Protein AF-A0A837IIT5-F1 (afdb_monomer)

Sequence (49 aa):
FFCLDKAPTHYDELRNWFADWLHE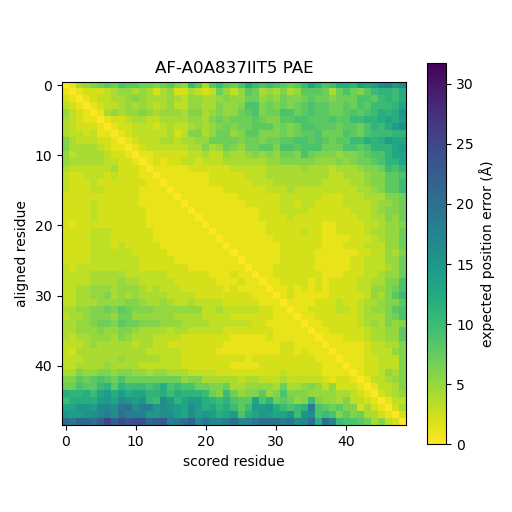YNYERPHLSLELKTPYQIVANVLSE

Foldseek 3Di:
DDDDPDDDPDPVVVVVSVVVVVCCQAPPAQDVVNVRDHVVVVVVVVVVD

Radius of gyration: 13.9 Å; Cα contacts (8 Å, |Δi|>4): 30; chains: 1; bounding box: 21×20×44 Å

Mean predicted aligned error: 4.48 Å

pLDDT: mean 89.77, std 9.27, range [51.97, 96.75]

Solvent-accessible surface area (backbone atoms only — not comparable to full-atom values): 3050 Å² total; per-residue (Å²): 132,96,76,77,94,64,86,67,93,46,73,67,54,50,53,48,56,50,50,53,50,51,45,41,53,32,70,68,40,58,32,78,94,52,81,56,37,23,58,48,62,55,50,55,54,63,78,73,109

Structure (mmCIF, N/CA/C/O backbone):
data_AF-A0A837IIT5-F1
#
_entry.id   AF-A0A837IIT5-F1
#
loop_
_atom_site.group_PDB
_atom_site.id
_atom_site.type_symbol
_atom_site.label_atom_id
_atom_site.label_alt_id
_atom_site.label_comp_id
_atom_site.label_asym_id
_atom_site.label_entity_id
_atom_site.label_seq_id
_atom_site.pdbx_PDB_ins_code
_atom_site.Cartn_x
_atom_site.Cartn_y
_atom_site.Cartn_z
_atom_site.occupancy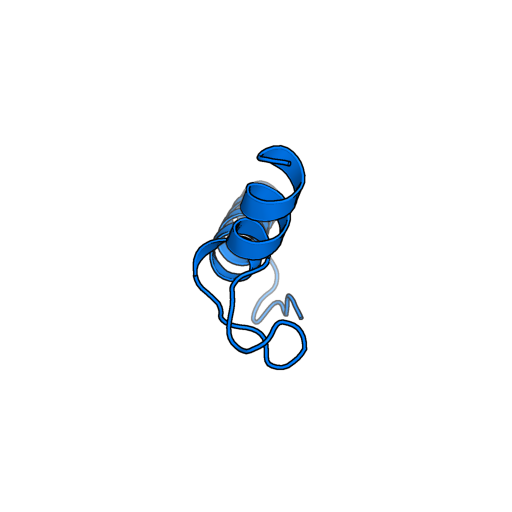
_atom_site.B_iso_or_equiv
_atom_site.auth_seq_id
_atom_site.auth_comp_id
_atom_site.auth_asym_id
_atom_site.auth_atom_id
_atom_site.pdbx_PDB_model_num
ATOM 1 N N . PHE A 1 1 ? -0.712 -6.972 -3.271 1.00 78.50 1 PHE A N 1
ATOM 2 C CA . PHE A 1 1 ? 0.621 -6.679 -3.826 1.00 78.50 1 PHE A CA 1
ATOM 3 C C . PHE A 1 1 ? 0.491 -5.538 -4.817 1.00 78.50 1 P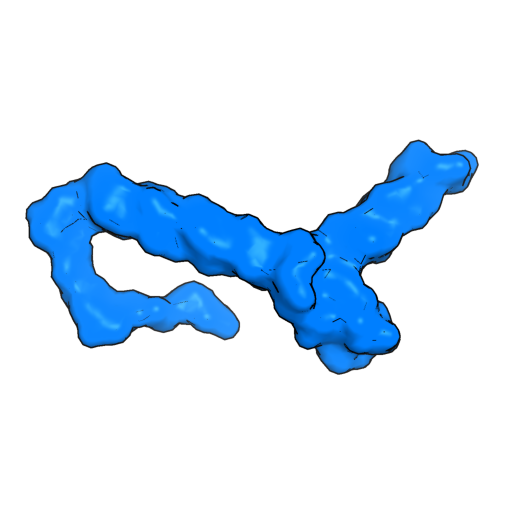HE A C 1
ATOM 5 O O . PHE A 1 1 ? -0.564 -5.437 -5.432 1.00 78.50 1 PHE A O 1
ATOM 12 N N . PHE A 1 2 ? 1.510 -4.681 -4.926 1.00 86.31 2 PHE A N 1
ATOM 13 C CA . PHE A 1 2 ? 1.599 -3.704 -6.010 1.00 86.31 2 PHE A CA 1
ATOM 14 C C . PHE A 1 2 ? 1.956 -4.458 -7.290 1.00 86.31 2 PHE A C 1
ATOM 16 O O . PHE A 1 2 ? 3.020 -5.075 -7.363 1.00 86.31 2 PHE A O 1
ATOM 23 N N . CYS A 1 3 ? 1.042 -4.468 -8.252 1.00 85.38 3 CYS A N 1
ATOM 24 C CA . CYS A 1 3 ? 1.224 -5.131 -9.535 1.00 85.38 3 CYS A CA 1
ATOM 25 C C . 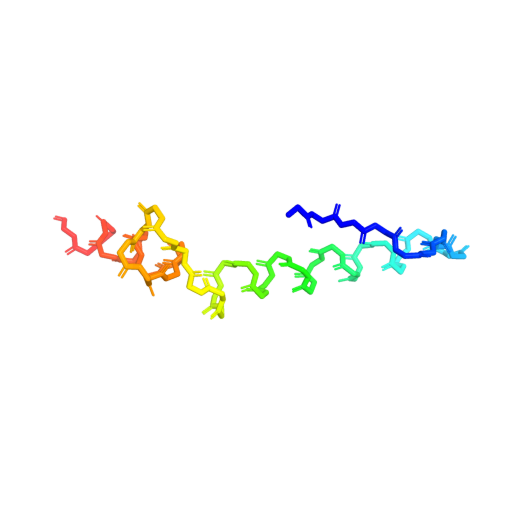CYS A 1 3 ? 1.126 -4.078 -10.634 1.00 85.38 3 CYS A C 1
ATOM 27 O O . CYS A 1 3 ? 0.218 -3.254 -10.626 1.00 85.38 3 CYS A O 1
ATOM 29 N N . LEU A 1 4 ? 2.087 -4.098 -11.553 1.00 86.81 4 LEU A N 1
ATOM 30 C CA . LEU A 1 4 ? 2.098 -3.197 -12.693 1.00 86.81 4 LEU A CA 1
ATOM 31 C C . LEU A 1 4 ? 1.316 -3.838 -13.836 1.00 86.81 4 LEU A C 1
ATOM 33 O O . LEU A 1 4 ? 1.757 -4.842 -14.391 1.00 86.81 4 LEU A O 1
ATOM 37 N N . ASP A 1 5 ? 0.196 -3.230 -14.215 1.00 85.44 5 ASP A N 1
ATOM 38 C CA . ASP A 1 5 ? -0.572 -3.656 -15.393 1.00 85.44 5 ASP A CA 1
ATOM 39 C C . ASP A 1 5 ? 0.125 -3.265 -16.707 1.00 85.44 5 ASP A C 1
ATOM 41 O O . ASP A 1 5 ? -0.127 -3.843 -17.764 1.00 85.44 5 ASP A O 1
ATOM 45 N N . LYS A 1 6 ? 1.018 -2.270 -16.650 1.00 89.94 6 LYS A N 1
ATOM 46 C CA . LYS A 1 6 ? 1.797 -1.773 -17.787 1.00 89.94 6 LYS A CA 1
ATOM 47 C C . LYS A 1 6 ? 3.165 -1.259 -17.351 1.00 89.94 6 LYS A C 1
ATOM 49 O O . LYS A 1 6 ? 3.347 -0.826 -16.213 1.00 89.94 6 LYS A O 1
ATOM 54 N N . ALA A 1 7 ? 4.114 -1.263 -18.286 1.00 88.88 7 ALA A N 1
ATOM 55 C CA . ALA A 1 7 ? 5.398 -0.609 -18.082 1.00 88.88 7 ALA A CA 1
ATOM 56 C C . ALA A 1 7 ? 5.217 0.925 -18.060 1.00 88.88 7 ALA A C 1
ATOM 58 O O . ALA A 1 7 ? 4.475 1.455 -18.894 1.00 88.8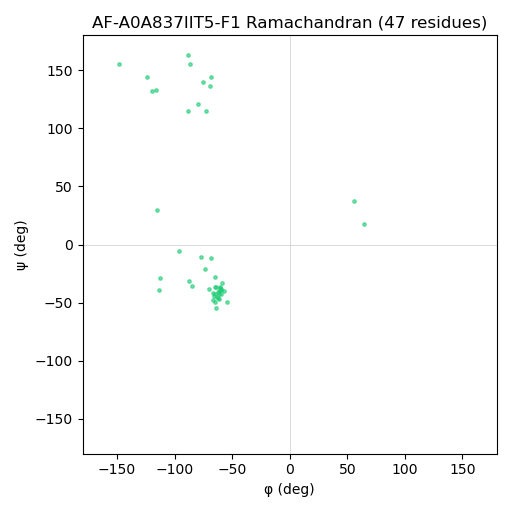8 7 ALA A O 1
ATOM 59 N N . PRO A 1 8 ? 5.868 1.643 -17.129 1.00 89.94 8 PRO A N 1
ATOM 60 C CA . PRO A 1 8 ? 5.874 3.101 -17.125 1.00 89.94 8 PRO A CA 1
ATOM 61 C C . PRO A 1 8 ? 6.671 3.635 -18.320 1.00 89.94 8 PRO A C 1
ATOM 63 O O . PRO A 1 8 ? 7.694 3.063 -18.701 1.00 89.94 8 PRO A O 1
ATOM 66 N N . THR A 1 9 ? 6.218 4.749 -18.892 1.00 90.81 9 THR A N 1
ATOM 67 C CA . THR A 1 9 ? 6.942 5.443 -19.970 1.00 90.81 9 THR A CA 1
ATOM 68 C C . THR A 1 9 ? 7.991 6.381 -19.381 1.00 90.81 9 THR A C 1
ATOM 70 O O . THR A 1 9 ? 9.096 6.508 -19.907 1.00 90.81 9 THR A O 1
ATOM 73 N N . HIS A 1 10 ? 7.662 6.999 -18.244 1.00 91.69 10 HIS A N 1
ATOM 74 C CA . HIS A 1 10 ? 8.558 7.864 -17.484 1.00 91.69 10 HIS A CA 1
ATOM 75 C C . HIS A 1 10 ? 8.684 7.376 -16.045 1.00 91.69 10 HIS A C 1
ATOM 77 O O . HIS A 1 10 ? 7.719 6.911 -15.443 1.00 91.69 10 HIS A O 1
ATOM 83 N N . TYR A 1 11 ? 9.875 7.518 -15.464 1.00 86.38 11 TYR A N 1
ATOM 84 C CA . TYR A 1 11 ? 10.129 7.070 -14.093 1.00 86.38 11 TYR A CA 1
ATOM 85 C C . TYR A 1 11 ? 9.200 7.739 -13.063 1.00 86.38 11 TYR A C 1
ATOM 87 O O . TYR A 1 11 ? 8.783 7.099 -12.099 1.00 86.38 11 TYR A O 1
ATOM 95 N N . ASP A 1 12 ? 8.808 8.994 -13.293 1.00 92.62 12 ASP A N 1
ATOM 96 C CA . ASP A 1 12 ? 7.884 9.713 -12.409 1.00 92.62 12 ASP A CA 1
ATOM 97 C C . ASP A 1 12 ? 6.479 9.090 -12.375 1.00 92.62 12 ASP A C 1
ATOM 99 O O . ASP A 1 12 ? 5.813 9.141 -11.343 1.00 92.62 12 ASP A O 1
ATOM 103 N N . GLU A 1 13 ? 6.044 8.422 -13.448 1.00 92.06 13 GLU A N 1
ATOM 104 C CA . GLU A 1 13 ? 4.769 7.693 -13.450 1.00 92.06 13 GLU A CA 1
ATOM 105 C C . GLU A 1 13 ? 4.801 6.532 -12.457 1.00 92.06 13 GLU A C 1
ATOM 107 O O . GLU A 1 13 ? 3.859 6.354 -11.689 1.00 92.06 13 GLU A O 1
ATOM 112 N N . LEU A 1 14 ? 5.914 5.790 -12.407 1.00 92.50 14 LEU A N 1
ATOM 113 C CA . LEU A 1 14 ? 6.092 4.699 -11.449 1.00 92.50 14 LEU A CA 1
ATOM 114 C C . LEU A 1 14 ? 6.030 5.211 -10.010 1.00 92.50 14 LEU A C 1
ATOM 116 O O . LEU A 1 14 ? 5.437 4.564 -9.147 1.00 92.50 14 LEU A O 1
ATOM 120 N N . ARG A 1 15 ? 6.632 6.378 -9.755 1.00 92.56 15 ARG A N 1
ATOM 121 C CA . ARG A 1 15 ? 6.608 7.011 -8.436 1.00 92.56 15 ARG A CA 1
ATOM 122 C C . ARG A 1 15 ? 5.185 7.361 -8.019 1.00 92.56 15 ARG A C 1
ATOM 124 O O . ARG A 1 15 ? 4.813 7.062 -6.888 1.00 92.56 15 ARG A O 1
ATOM 131 N N . ASN A 1 16 ? 4.411 7.952 -8.925 1.00 94.69 16 ASN A N 1
ATOM 132 C CA . ASN A 1 16 ? 3.027 8.328 -8.656 1.00 94.69 16 ASN A CA 1
ATOM 133 C C . ASN A 1 16 ? 2.161 7.088 -8.417 1.00 94.69 16 ASN A C 1
ATOM 135 O O . ASN A 1 16 ? 1.528 6.993 -7.376 1.00 94.69 16 ASN A O 1
ATOM 139 N N . TRP A 1 17 ? 2.233 6.079 -9.291 1.00 94.38 17 TRP A N 1
ATOM 140 C CA . TRP A 1 17 ? 1.454 4.844 -9.123 1.00 94.38 17 TRP A CA 1
ATOM 141 C C . TRP A 1 17 ? 1.776 4.118 -7.821 1.00 94.38 17 TRP A C 1
ATOM 143 O O . TRP A 1 17 ? 0.886 3.579 -7.168 1.00 94.38 17 TRP A O 1
ATOM 153 N N . PHE A 1 18 ? 3.050 4.100 -7.430 1.00 94.50 18 PHE A N 1
ATOM 154 C CA . PHE A 1 18 ? 3.443 3.488 -6.171 1.00 94.50 18 PHE A CA 1
ATOM 155 C C . PHE A 1 18 ? 2.973 4.302 -4.960 1.00 94.50 18 PHE A C 1
ATOM 157 O O . PHE A 1 18 ? 2.548 3.715 -3.967 1.00 94.50 18 PHE A O 1
ATOM 164 N N . ALA A 1 19 ? 3.020 5.635 -5.035 1.00 95.38 19 ALA A N 1
ATOM 165 C CA . ALA A 1 19 ? 2.500 6.508 -3.986 1.00 95.38 19 ALA A CA 1
ATOM 166 C C . ALA A 1 19 ? 0.983 6.338 -3.814 1.00 95.38 19 ALA A C 1
ATOM 168 O O . ALA A 1 19 ? 0.524 6.162 -2.685 1.00 95.38 19 ALA A O 1
ATOM 169 N N . ASP A 1 20 ? 0.236 6.303 -4.918 1.00 95.56 20 ASP A N 1
ATOM 170 C CA . ASP A 1 20 ? -1.212 6.084 -4.923 1.00 95.56 20 ASP A CA 1
ATOM 171 C C . ASP A 1 20 ? 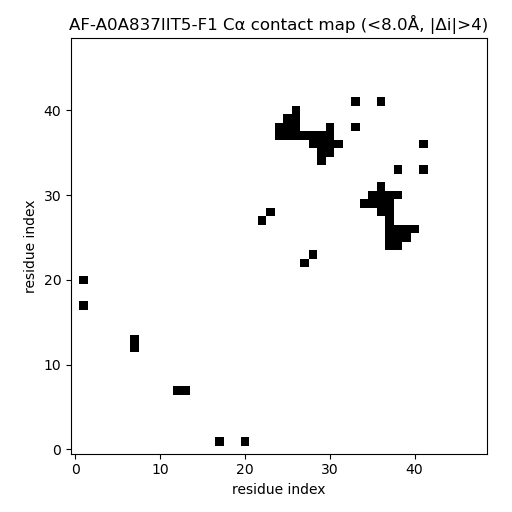-1.554 4.713 -4.323 1.00 95.56 20 ASP A C 1
ATOM 173 O O . ASP A 1 20 ? -2.379 4.609 -3.415 1.00 95.56 20 ASP A O 1
ATOM 177 N N . TRP A 1 21 ? -0.841 3.661 -4.741 1.00 95.81 21 TRP A N 1
ATOM 178 C CA . TRP A 1 21 ? -1.026 2.319 -4.188 1.00 95.81 21 TRP A CA 1
ATOM 179 C C . TRP A 1 21 ? -0.701 2.244 -2.691 1.00 95.81 21 TRP A C 1
ATOM 181 O O . TRP A 1 21 ? -1.417 1.593 -1.930 1.00 95.81 21 TRP A O 1
ATOM 191 N N . LEU A 1 22 ? 0.372 2.904 -2.242 1.00 96.25 22 LEU A N 1
ATOM 192 C CA . LEU A 1 22 ? 0.706 2.975 -0.819 1.00 96.25 22 LEU A CA 1
ATOM 193 C C . LEU A 1 22 ? -0.360 3.730 -0.027 1.00 96.25 22 LEU A C 1
ATOM 195 O O . LEU A 1 22 ? -0.616 3.363 1.121 1.00 96.25 22 LEU A O 1
ATOM 199 N N . HIS A 1 23 ? -0.960 4.773 -0.601 1.00 96.75 23 HIS A N 1
ATOM 200 C CA . HIS A 1 23 ? -2.044 5.497 0.047 1.00 96.75 23 HIS A CA 1
ATOM 201 C C . HIS A 1 23 ? -3.259 4.589 0.236 1.00 96.75 23 HIS A C 1
ATOM 203 O O . HIS A 1 23 ? -3.672 4.364 1.375 1.00 96.75 23 HIS A O 1
ATOM 209 N N . GLU A 1 24 ? -3.741 3.971 -0.844 1.00 96.69 24 GLU A N 1
ATOM 210 C CA . GLU A 1 24 ? -4.866 3.034 -0.801 1.00 96.69 24 GLU A CA 1
ATOM 211 C C . GLU A 1 24 ? -4.601 1.913 0.217 1.00 96.69 24 GLU A C 1
ATOM 213 O O . GLU A 1 24 ? -5.410 1.658 1.109 1.00 96.69 24 GLU A O 1
ATOM 218 N N . TYR A 1 25 ? -3.425 1.277 0.155 1.00 95.81 25 TYR A N 1
ATOM 219 C CA . TYR A 1 25 ? -3.071 0.163 1.034 1.00 95.81 25 TYR A CA 1
ATOM 220 C C . TYR A 1 25 ? -3.084 0.546 2.520 1.00 95.81 25 TYR A C 1
ATOM 222 O O . TYR A 1 25 ? -3.548 -0.239 3.353 1.00 95.81 25 TYR A O 1
ATOM 230 N N . ASN A 1 26 ? -2.544 1.722 2.854 1.00 95.75 26 ASN A N 1
ATOM 231 C CA . ASN A 1 26 ? -2.341 2.139 4.240 1.00 95.75 26 ASN A CA 1
ATOM 232 C C . ASN A 1 26 ? -3.552 2.849 4.856 1.00 95.75 26 ASN A C 1
ATOM 234 O O . ASN A 1 26 ? -3.748 2.738 6.067 1.00 95.75 26 ASN A O 1
ATOM 238 N N . TYR A 1 27 ? -4.343 3.569 4.059 1.00 96.12 27 TYR A N 1
ATOM 239 C CA . TYR A 1 27 ? -5.398 4.453 4.563 1.00 96.12 27 TYR A CA 1
ATOM 240 C C . TYR A 1 27 ? -6.810 3.987 4.227 1.00 96.12 27 TYR A C 1
ATOM 242 O O . TYR A 1 27 ? -7.718 4.256 5.010 1.00 96.12 27 TYR A O 1
ATOM 250 N N . GLU A 1 28 ? -7.003 3.270 3.121 1.00 96.31 28 GLU A N 1
ATOM 251 C CA . GLU A 1 28 ? -8.342 2.970 2.598 1.00 96.31 28 GLU A CA 1
ATOM 252 C C . GLU A 1 28 ? -8.675 1.479 2.664 1.00 96.31 28 GLU A C 1
ATOM 254 O O . GLU A 1 28 ? -9.798 1.096 2.991 1.00 96.31 28 GLU A O 1
ATOM 259 N N . ARG A 1 29 ? -7.696 0.615 2.383 1.00 94.62 29 ARG A N 1
ATOM 260 C CA . ARG A 1 29 ? -7.912 -0.821 2.248 1.00 94.62 29 ARG A CA 1
ATOM 261 C C . ARG A 1 29 ? -7.992 -1.518 3.613 1.00 94.62 29 ARG A C 1
ATOM 263 O O . ARG A 1 29 ? -7.001 -1.528 4.346 1.00 94.62 29 ARG A O 1
ATOM 270 N N . PRO A 1 30 ? -9.112 -2.190 3.935 1.00 94.81 30 PRO A N 1
ATOM 271 C CA . PRO A 1 30 ? -9.205 -3.043 5.113 1.00 94.81 30 PRO A CA 1
ATOM 272 C C . PRO A 1 30 ? -8.464 -4.368 4.890 1.00 94.81 30 PRO A C 1
ATOM 274 O O . PRO A 1 30 ? -8.552 -4.977 3.818 1.00 94.81 30 PRO A O 1
ATOM 277 N N . HIS A 1 31 ? -7.761 -4.850 5.918 1.00 94.62 31 HIS A N 1
ATOM 278 C CA . HIS A 1 31 ? -7.000 -6.103 5.848 1.00 94.62 31 HIS A CA 1
ATOM 279 C C . HIS A 1 31 ? -7.563 -7.145 6.808 1.00 94.62 31 HIS A C 1
ATOM 281 O O . HIS A 1 31 ? -7.778 -6.873 7.986 1.00 94.62 31 HIS A O 1
ATOM 287 N N . LEU A 1 32 ? -7.750 -8.376 6.323 1.00 94.56 32 LEU A N 1
ATOM 288 C CA . LEU A 1 32 ? -8.278 -9.483 7.133 1.00 94.56 32 LEU A CA 1
ATOM 289 C C . LEU A 1 32 ? -7.397 -9.797 8.348 1.00 94.56 32 LEU A C 1
ATOM 291 O O . LEU A 1 32 ? -7.912 -10.054 9.430 1.00 94.56 32 LEU A O 1
ATOM 295 N N . SER A 1 33 ? -6.074 -9.723 8.187 1.00 93.25 33 SER A N 1
ATOM 296 C CA . SER A 1 33 ? -5.113 -9.928 9.277 1.00 93.25 33 SER A CA 1
ATOM 297 C C . SER A 1 33 ? -5.133 -8.819 10.332 1.00 93.25 33 SER A C 1
ATOM 299 O O . SER A 1 33 ? -4.519 -8.983 11.379 1.00 93.25 33 SER A O 1
ATOM 301 N N . LEU A 1 34 ? -5.804 -7.697 10.054 1.00 93.25 34 LEU A N 1
ATOM 302 C CA . LEU A 1 34 ? -5.924 -6.536 10.936 1.00 93.25 34 LEU A CA 1
ATOM 303 C C . LEU A 1 34 ? -7.378 -6.322 11.382 1.00 93.25 34 LEU A C 1
ATOM 305 O O . LEU A 1 34 ? -7.791 -5.187 11.587 1.00 93.25 34 LEU A O 1
ATOM 309 N N . GLU A 1 35 ? -8.181 -7.387 11.480 1.00 95.25 35 GLU A N 1
ATOM 310 C CA . GLU A 1 35 ? -9.599 -7.298 11.876 1.00 95.25 35 GLU A CA 1
ATOM 311 C C . GLU A 1 35 ? -10.422 -6.348 10.986 1.00 95.25 35 GLU A C 1
ATOM 313 O O . GLU A 1 35 ? -11.288 -5.622 11.467 1.00 95.25 35 GLU A O 1
ATOM 318 N N . LEU A 1 36 ? -10.136 -6.322 9.680 1.00 95.06 36 LEU A N 1
ATOM 319 C CA . LEU A 1 36 ? -10.748 -5.399 8.713 1.00 95.06 36 LEU A CA 1
ATOM 320 C C . LEU A 1 36 ? -10.426 -3.913 8.959 1.00 95.06 36 LEU A C 1
ATOM 322 O O . LEU A 1 36 ? -11.090 -3.046 8.396 1.00 95.06 36 LEU A O 1
ATOM 326 N N . LYS A 1 37 ? -9.391 -3.602 9.744 1.00 95.06 37 LYS A N 1
ATOM 327 C CA . LYS A 1 37 ? -8.849 -2.244 9.888 1.00 95.06 37 LYS A CA 1
ATOM 328 C C . LYS A 1 37 ? -7.774 -1.971 8.839 1.00 95.06 37 LYS A C 1
ATOM 330 O O . LYS A 1 37 ? -7.219 -2.890 8.222 1.00 95.06 37 LYS A O 1
ATOM 335 N N . THR A 1 38 ? -7.472 -0.693 8.646 1.00 96.25 38 THR A N 1
ATOM 336 C CA . THR A 1 38 ? -6.357 -0.245 7.806 1.00 96.25 38 THR A CA 1
ATOM 337 C C . THR A 1 38 ? -5.056 -0.199 8.617 1.00 96.25 38 THR A C 1
ATOM 339 O O . THR A 1 38 ? -5.097 -0.054 9.844 1.00 96.25 38 TH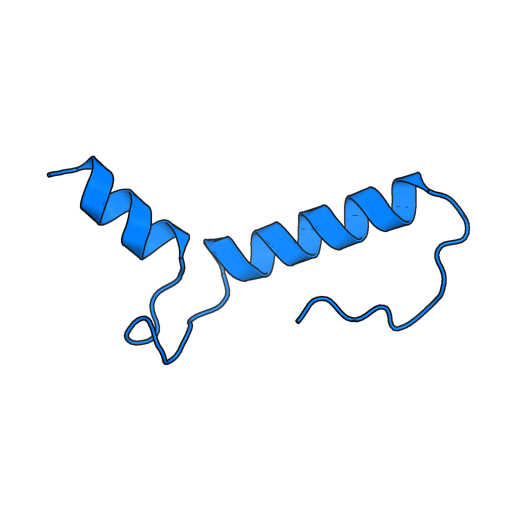R A O 1
ATOM 342 N N . PRO A 1 39 ? -3.875 -0.305 7.979 1.00 95.69 39 PRO A N 1
ATOM 343 C CA . PRO A 1 39 ? -2.596 -0.232 8.680 1.00 95.69 39 PRO A CA 1
ATOM 344 C C . PRO A 1 39 ? -2.444 1.068 9.472 1.00 95.69 39 PRO A C 1
ATOM 346 O O . PRO A 1 39 ? -1.982 1.041 10.611 1.00 95.69 39 PRO A O 1
ATOM 349 N N . TYR A 1 40 ? -2.895 2.195 8.913 1.00 94.75 40 TYR A N 1
ATOM 350 C CA . TYR A 1 40 ? -2.850 3.478 9.603 1.00 94.75 40 TYR A CA 1
ATOM 351 C C . TYR A 1 40 ? -3.679 3.478 10.894 1.00 94.75 40 TYR A C 1
ATOM 353 O O . TYR A 1 40 ? -3.200 3.953 11.919 1.00 94.75 40 TYR A O 1
ATOM 361 N N . GLN A 1 41 ? -4.883 2.895 10.883 1.00 93.06 41 GLN A N 1
ATOM 362 C CA . GLN A 1 41 ? -5.720 2.786 12.085 1.00 93.06 41 GLN A CA 1
ATOM 363 C C . GLN A 1 41 ? -5.035 1.981 13.196 1.00 93.06 41 GLN A C 1
ATOM 365 O O . GLN A 1 41 ? -5.155 2.328 14.367 1.00 93.06 41 GLN A O 1
ATOM 370 N N . ILE A 1 42 ? -4.295 0.928 12.842 1.00 92.56 42 ILE A N 1
ATOM 371 C CA . ILE A 1 42 ? -3.529 0.143 13.817 1.00 92.56 42 ILE A CA 1
ATOM 372 C C . ILE A 1 42 ? -2.392 0.977 14.415 1.00 92.56 42 ILE A C 1
ATOM 374 O O . ILE A 1 42 ? -2.248 1.029 15.633 1.00 92.56 42 ILE A O 1
ATOM 378 N N . VAL A 1 43 ? -1.610 1.664 13.580 1.00 89.00 43 VAL A N 1
ATOM 379 C CA . VAL A 1 43 ? -0.469 2.474 14.037 1.00 89.00 43 VAL A CA 1
ATOM 380 C C . VAL A 1 43 ? -0.916 3.678 14.869 1.00 89.00 43 VAL A C 1
ATOM 382 O O . VAL A 1 43 ? -0.304 3.969 15.892 1.00 89.00 43 VAL A O 1
ATOM 385 N N . ALA A 1 44 ? -1.989 4.363 14.467 1.00 81.06 44 ALA A N 1
ATOM 386 C CA . ALA A 1 44 ? -2.525 5.505 15.203 1.00 81.06 44 ALA A CA 1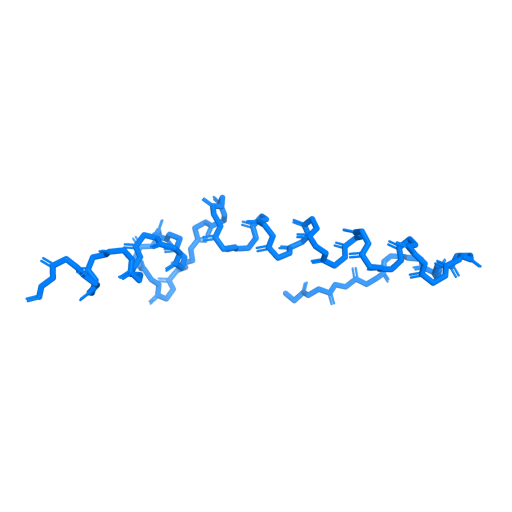
ATOM 387 C C . ALA A 1 44 ? -2.959 5.120 16.628 1.00 81.06 44 ALA A C 1
ATOM 389 O O . ALA A 1 44 ? -2.733 5.891 17.560 1.00 81.06 44 ALA A O 1
ATOM 390 N N . ASN A 1 45 ? -3.513 3.914 16.805 1.00 73.25 45 ASN A N 1
ATOM 391 C CA . ASN A 1 45 ? -3.850 3.389 18.127 1.00 73.25 45 ASN A CA 1
ATOM 392 C C . ASN A 1 45 ? -2.594 3.155 18.978 1.00 73.25 45 ASN A C 1
ATOM 394 O O . ASN A 1 45 ? -2.568 3.574 20.126 1.00 73.25 45 ASN A O 1
ATOM 398 N N . VAL A 1 46 ? -1.535 2.568 18.406 1.00 74.56 46 VAL A N 1
ATOM 399 C CA . VAL A 1 46 ? -0.270 2.304 19.123 1.00 74.56 46 VAL A CA 1
ATOM 400 C C . VAL A 1 46 ? 0.441 3.590 19.555 1.00 74.56 46 VAL A C 1
ATOM 402 O O . VAL A 1 46 ? 1.044 3.623 20.616 1.00 74.56 46 VAL A O 1
ATOM 405 N N . LEU A 1 47 ? 0.395 4.654 18.749 1.00 71.06 47 LEU A N 1
ATOM 406 C CA . LEU A 1 47 ? 1.029 5.938 19.088 1.00 71.06 47 LEU A CA 1
ATOM 407 C C . LEU A 1 47 ? 0.242 6.768 20.113 1.00 71.06 47 LEU A C 1
ATOM 409 O O . LEU A 1 47 ? 0.739 7.798 20.567 1.00 71.06 47 LEU A O 1
ATOM 413 N N . SER A 1 48 ? -0.991 6.366 20.418 1.00 61.03 48 SER A N 1
ATOM 414 C CA . SER A 1 48 ? -1.860 7.054 21.375 1.00 61.03 48 SER A CA 1
ATOM 415 C C . SER A 1 48 ? -1.808 6.436 22.781 1.00 61.03 48 SER A C 1
ATOM 417 O O . SER A 1 48 ? -2.425 6.991 23.692 1.00 61.03 48 SER A O 1
ATOM 419 N N . GLU A 1 49 ? -1.096 5.316 22.952 1.00 51.97 49 GLU A N 1
ATOM 420 C CA . GLU A 1 49 ? -0.818 4.627 24.226 1.00 51.97 49 GLU A CA 1
ATOM 421 C C . GLU A 1 49 ? 0.578 4.982 24.764 1.00 51.97 49 GLU A C 1
ATOM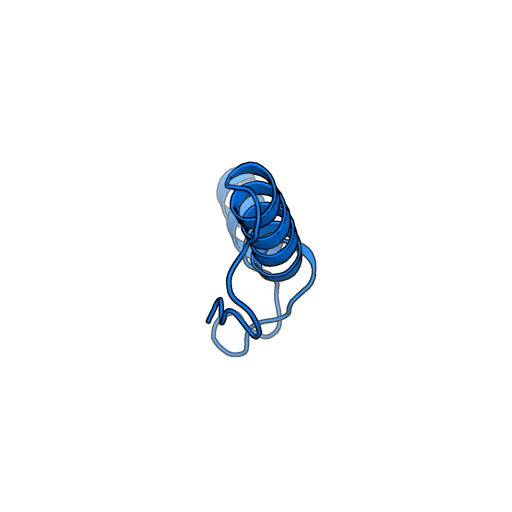 423 O O . GLU A 1 49 ? 0.707 5.098 26.006 1.00 51.97 49 GLU A O 1
#

Secondary structure (DSSP, 8-state):
----SS--SSHHHHHHHHHHHHHIIIII--BGGGTTB-HHHHHHHHTT-